Protein AF-P0C1Z9-F1 (afdb_monomer_lite)

Radius of gyration: 9.68 Å; chains: 1; bounding box: 18×23×29 Å

Secondary structure (DSSP, 8-state):
---SB-TT-EEESSSSPPBPTTEEEEESSTT-SEEEEEE---

Organism: Tachypleus tridentatus (NCBI:txid6853)

InterPro domains:
  IPR020957 Tachystatin B [PF11478] (1-42)

Sequence (42 aa):
YITCLFRGARCRVYSGRSCCFGYYCRRDFPGSIFGTCSRRNF

Foldseek 3Di:
DPQAAEFFDKDFPPDGHAHPPQWGFDAPDVPHRIGTIDGNDD

Structure (mmCIF, N/CA/C/O backbone):
data_AF-P0C1Z9-F1
#
_entry.id   AF-P0C1Z9-F1
#
loop_
_atom_site.group_PDB
_atom_site.id
_atom_site.type_symbol
_atom_site.label_atom_id
_atom_site.label_alt_id
_atom_site.label_comp_id
_atom_site.label_asym_id
_atom_site.label_entity_id
_atom_site.label_seq_id
_atom_site.pdbx_PDB_ins_code
_atom_site.Cartn_x
_atom_site.Cartn_y
_atom_site.Cartn_z
_atom_site.occupancy
_atom_site.B_iso_or_equiv
_atom_site.auth_seq_id
_atom_site.auth_comp_id
_atom_site.auth_asym_id
_atom_site.auth_atom_id
_atom_site.pdbx_PDB_model_num
ATOM 1 N N . TYR A 1 1 ? -6.449 11.494 17.086 1.00 50.19 1 TYR A N 1
ATOM 2 C CA . TYR A 1 1 ? -6.390 11.811 15.642 1.00 50.19 1 TYR A CA 1
ATOM 3 C C . TYR A 1 1 ? -6.224 10.499 14.885 1.00 50.19 1 TYR A C 1
ATOM 5 O O . TYR A 1 1 ? -5.210 9.848 15.089 1.00 50.19 1 TYR A O 1
ATOM 13 N N . ILE A 1 2 ? -7.199 10.055 14.085 1.00 57.88 2 ILE A N 1
ATOM 14 C CA . ILE A 1 2 ? -7.033 8.834 13.273 1.00 57.88 2 ILE A CA 1
ATOM 15 C C . ILE A 1 2 ? -6.040 9.166 12.148 1.00 57.88 2 ILE A C 1
ATOM 17 O O . ILE A 1 2 ? -6.272 10.069 11.345 1.00 57.88 2 ILE A O 1
ATOM 21 N N . THR A 1 3 ? -4.878 8.512 12.157 1.00 78.44 3 THR A N 1
ATOM 22 C CA . THR A 1 3 ? -3.703 8.863 11.337 1.00 78.44 3 THR A CA 1
ATOM 23 C C . THR A 1 3 ? -3.623 8.113 10.012 1.00 78.44 3 THR A C 1
ATOM 25 O O . THR A 1 3 ? -2.670 8.320 9.269 1.00 78.44 3 THR A O 1
ATOM 28 N N . CYS A 1 4 ? -4.594 7.263 9.687 1.00 85.31 4 CYS A N 1
ATOM 29 C CA . CYS A 1 4 ? -4.541 6.413 8.504 1.00 85.31 4 CYS A CA 1
ATOM 30 C C . CYS A 1 4 ? -5.554 6.826 7.428 1.00 85.31 4 CYS A C 1
ATOM 32 O O . CYS A 1 4 ? -6.568 7.466 7.707 1.00 85.31 4 CYS A O 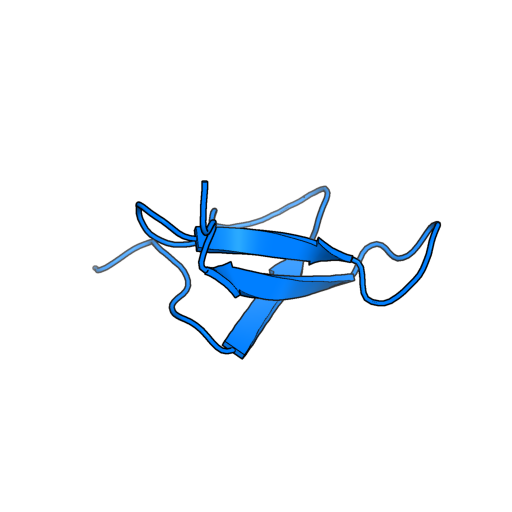1
ATOM 34 N N . LEU A 1 5 ? -5.247 6.482 6.178 1.00 85.44 5 LEU A N 1
ATOM 35 C CA . LEU A 1 5 ? -6.081 6.792 5.017 1.00 85.44 5 LEU A CA 1
ATOM 36 C C . LEU A 1 5 ? -7.080 5.647 4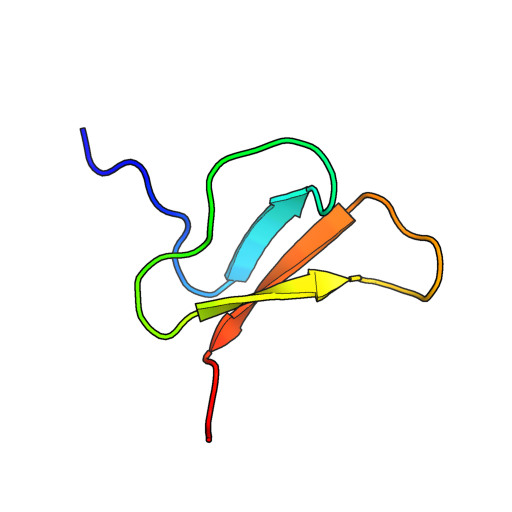.738 1.00 85.44 5 LEU A C 1
ATOM 38 O O . LEU A 1 5 ? -6.681 4.489 4.608 1.00 85.44 5 LEU A O 1
ATOM 42 N N . PHE A 1 6 ? -8.375 5.966 4.642 1.00 84.88 6 PHE A N 1
ATOM 43 C CA . PHE A 1 6 ? -9.451 5.012 4.321 1.00 84.88 6 PHE A CA 1
ATOM 44 C C . PHE A 1 6 ? -9.527 4.684 2.815 1.00 84.88 6 PHE A C 1
ATOM 46 O O . PHE A 1 6 ? -8.818 5.270 1.995 1.00 84.88 6 PHE A O 1
ATOM 53 N N . ARG A 1 7 ? -10.395 3.736 2.426 1.00 88.56 7 ARG A N 1
ATOM 54 C CA . ARG A 1 7 ? -10.631 3.359 1.018 1.00 88.56 7 ARG A CA 1
ATOM 55 C C . ARG A 1 7 ? -10.950 4.586 0.158 1.00 88.56 7 ARG A C 1
ATOM 57 O O . ARG A 1 7 ? -11.836 5.358 0.500 1.00 88.56 7 ARG A O 1
ATOM 64 N N . GLY A 1 8 ? -10.268 4.726 -0.977 1.00 87.00 8 GLY A N 1
ATOM 65 C CA . GLY A 1 8 ? -10.479 5.834 -1.915 1.00 87.00 8 GLY A CA 1
ATOM 66 C C . GLY A 1 8 ? -9.741 7.124 -1.546 1.00 87.00 8 GLY A C 1
ATOM 67 O O . GLY A 1 8 ? -9.711 8.056 -2.343 1.00 87.00 8 GLY A O 1
ATOM 68 N N . ALA A 1 9 ? -9.091 7.182 -0.381 1.00 90.06 9 ALA A N 1
ATOM 69 C CA . ALA A 1 9 ? -8.267 8.324 -0.024 1.00 90.06 9 ALA A CA 1
ATOM 70 C C . ALA A 1 9 ? -6.991 8.380 -0.878 1.00 90.06 9 ALA A C 1
ATOM 72 O O . ALA A 1 9 ? -6.393 7.354 -1.225 1.00 90.06 9 ALA A O 1
ATOM 73 N N . ARG A 1 10 ? -6.562 9.602 -1.197 1.00 88.50 10 ARG A N 1
ATOM 74 C CA . ARG A 1 10 ? -5.367 9.863 -2.000 1.00 88.50 10 ARG A CA 1
ATOM 75 C C . ARG A 1 10 ? -4.120 9.653 -1.146 1.00 88.50 10 ARG A C 1
ATOM 77 O O . ARG A 1 10 ? -3.998 10.232 -0.069 1.00 88.50 10 ARG A O 1
ATOM 84 N N . CYS A 1 11 ? -3.197 8.838 -1.631 1.00 88.44 11 CYS A N 1
ATOM 85 C CA . CYS A 1 11 ? -1.954 8.507 -0.947 1.00 88.44 11 CYS A CA 1
ATOM 86 C C . CYS A 1 11 ? -0.758 8.834 -1.845 1.00 88.44 11 CYS A C 1
ATOM 88 O O . CYS A 1 11 ? -0.859 8.861 -3.072 1.00 88.44 11 CYS A O 1
ATOM 90 N N . ARG A 1 12 ? 0.386 9.118 -1.225 1.00 87.00 12 ARG A N 1
ATOM 91 C CA . ARG A 1 12 ? 1.662 9.302 -1.917 1.00 87.00 12 ARG A CA 1
ATOM 92 C C . ARG A 1 12 ? 2.543 8.102 -1.616 1.00 87.00 12 ARG A C 1
ATOM 94 O O . ARG A 1 12 ? 2.712 7.736 -0.459 1.00 87.00 12 ARG A O 1
ATOM 101 N N . VAL A 1 13 ? 3.109 7.517 -2.660 1.00 79.19 13 VAL A N 1
ATOM 102 C CA . VAL A 1 13 ? 3.900 6.280 -2.602 1.00 79.19 13 VAL A CA 1
ATOM 103 C C . VAL A 1 13 ? 5.157 6.452 -1.752 1.00 79.19 13 VAL A C 1
ATOM 105 O O . VAL A 1 13 ? 5.539 5.538 -1.032 1.00 79.19 13 VAL A O 1
ATOM 108 N N . TYR A 1 14 ? 5.788 7.624 -1.844 1.00 76.62 14 TYR A N 1
ATOM 109 C CA . TYR A 1 14 ? 7.102 7.895 -1.255 1.00 76.62 14 TYR A CA 1
ATOM 110 C C . TYR A 1 14 ? 7.057 8.787 -0.011 1.00 76.62 14 TYR A C 1
ATOM 112 O O . TYR A 1 14 ? 8.088 9.012 0.611 1.00 76.62 14 TYR A O 1
ATOM 120 N N . SER A 1 15 ? 5.901 9.354 0.345 1.00 65.31 15 SER A N 1
ATOM 121 C CA . SER A 1 15 ? 5.844 10.323 1.441 1.00 65.31 15 SER A CA 1
ATOM 122 C C . SER A 1 15 ? 4.417 10.523 1.934 1.00 65.31 15 SER A C 1
ATOM 124 O O . SER A 1 15 ? 3.635 11.243 1.315 1.00 65.31 15 SER A O 1
ATOM 126 N N . GLY A 1 16 ? 4.052 9.878 3.040 1.00 68.56 16 GLY A N 1
ATOM 127 C CA . GLY A 1 16 ? 2.784 10.161 3.699 1.00 68.56 16 GLY A CA 1
ATOM 128 C C . GLY A 1 16 ? 2.269 9.065 4.619 1.00 68.56 16 GLY A C 1
ATOM 129 O O . GLY A 1 16 ? 2.898 8.034 4.838 1.00 68.56 16 GLY A O 1
ATOM 130 N N . ARG A 1 17 ? 1.079 9.339 5.159 1.00 69.50 17 ARG A N 1
ATOM 131 C CA . ARG A 1 17 ? 0.299 8.420 5.985 1.00 69.50 17 ARG A CA 1
ATOM 132 C C . ARG A 1 17 ? -0.002 7.143 5.211 1.00 69.50 17 ARG A C 1
ATOM 134 O O . ARG A 1 17 ? -0.563 7.192 4.116 1.00 69.50 17 ARG A O 1
ATOM 141 N N . SER A 1 18 ? 0.322 6.009 5.818 1.00 78.94 18 SER A N 1
ATOM 142 C CA . SER A 1 18 ? -0.102 4.707 5.323 1.00 78.94 18 SER A CA 1
ATOM 143 C C . SER A 1 18 ? -1.628 4.614 5.309 1.00 78.94 18 SER A C 1
ATOM 145 O O . SER A 1 18 ? -2.330 5.208 6.138 1.00 78.94 18 SER A O 1
ATOM 147 N N . CYS A 1 19 ? -2.154 3.848 4.358 1.00 86.38 19 CYS A N 1
ATOM 148 C CA . CYS A 1 19 ? -3.551 3.448 4.405 1.00 86.38 19 CYS A CA 1
ATOM 149 C C . CYS A 1 19 ? -3.828 2.664 5.698 1.00 86.38 19 CYS A C 1
ATOM 151 O O . CYS A 1 19 ? -2.915 2.088 6.291 1.00 86.38 19 CYS A O 1
ATOM 153 N N . CYS A 1 20 ? -5.077 2.678 6.158 1.00 88.31 20 CYS A N 1
ATOM 154 C CA . CYS A 1 20 ? -5.475 1.943 7.357 1.00 88.31 20 CYS A CA 1
ATOM 155 C C . CYS A 1 20 ? -5.188 0.441 7.222 1.00 88.31 20 CYS A C 1
ATOM 157 O O . CYS A 1 20 ? -4.961 -0.072 6.125 1.00 88.31 20 CYS A O 1
ATOM 159 N N . PHE A 1 21 ? -5.218 -0.277 8.346 1.00 86.50 21 PHE A N 1
ATOM 160 C CA . PHE A 1 21 ? -5.035 -1.727 8.351 1.00 86.50 21 PHE A CA 1
ATOM 161 C C . PHE A 1 21 ? -5.987 -2.405 7.349 1.00 86.50 21 PHE A C 1
ATOM 163 O O . PHE A 1 21 ? -7.170 -2.071 7.281 1.00 86.50 21 PHE A O 1
ATOM 170 N N . GLY A 1 22 ? -5.455 -3.314 6.528 1.00 87.38 22 GLY A N 1
ATOM 171 C CA . GLY A 1 22 ? -6.198 -3.944 5.430 1.00 87.38 22 GLY A CA 1
ATOM 172 C C . GLY A 1 22 ? -6.268 -3.124 4.133 1.00 87.38 22 GLY A C 1
ATOM 173 O O . GLY A 1 22 ? -6.915 -3.554 3.179 1.00 87.38 22 GLY A O 1
ATOM 174 N N . TYR A 1 23 ? -5.592 -1.976 4.050 1.00 89.81 23 TYR A N 1
ATOM 175 C CA . TYR A 1 23 ? -5.505 -1.152 2.844 1.00 89.81 23 TYR A CA 1
ATOM 176 C C . TYR A 1 23 ? -4.050 -0.913 2.435 1.00 89.81 23 TYR A C 1
ATOM 178 O O . TYR A 1 23 ? -3.136 -0.931 3.256 1.00 89.81 23 TYR A O 1
ATOM 186 N N . TYR A 1 24 ? -3.831 -0.672 1.147 1.00 88.69 24 TYR A N 1
ATOM 187 C CA . TYR A 1 24 ? -2.528 -0.349 0.579 1.00 88.69 24 TYR A CA 1
ATOM 188 C C . TYR A 1 24 ? -2.665 0.736 -0.489 1.00 88.69 24 TYR A C 1
ATOM 190 O O . TYR A 1 24 ? -3.710 0.875 -1.126 1.00 88.69 24 TYR A O 1
ATOM 198 N N . CYS A 1 25 ? -1.610 1.526 -0.674 1.00 88.00 25 CYS A N 1
ATOM 199 C CA . CYS A 1 25 ? -1.592 2.581 -1.676 1.00 88.00 25 CYS A CA 1
ATOM 200 C C . CYS A 1 25 ? -1.297 1.979 -3.053 1.00 88.00 25 CYS A C 1
ATOM 202 O O . CYS A 1 25 ? -0.174 1.535 -3.304 1.00 88.00 25 CYS A O 1
ATOM 204 N N . ARG A 1 26 ? -2.288 1.960 -3.952 1.00 89.38 26 ARG A N 1
ATOM 205 C CA . ARG A 1 26 ? -2.070 1.598 -5.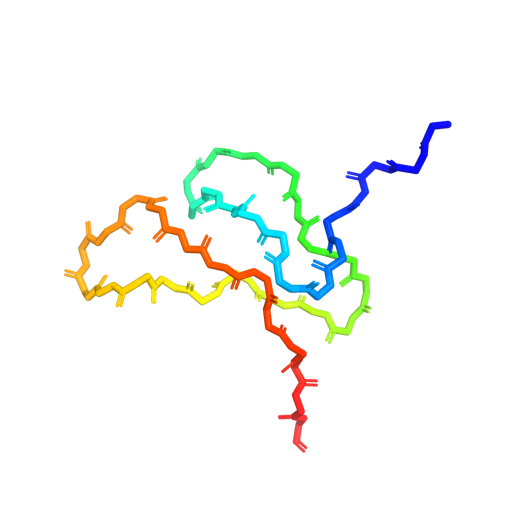358 1.00 89.38 26 ARG A CA 1
ATOM 206 C C . ARG A 1 26 ? -1.671 2.830 -6.145 1.00 89.38 26 ARG A C 1
ATOM 208 O O . ARG A 1 26 ? -2.413 3.804 -6.145 1.00 89.38 26 ARG A O 1
ATOM 215 N N . ARG A 1 27 ? -0.519 2.767 -6.817 1.00 90.88 27 ARG A N 1
ATOM 216 C CA . ARG A 1 27 ? -0.069 3.817 -7.742 1.00 90.88 27 ARG A CA 1
ATOM 217 C C . ARG A 1 27 ? -1.094 3.984 -8.860 1.00 90.88 27 ARG A C 1
ATOM 219 O O . ARG A 1 27 ? -1.630 2.982 -9.328 1.00 90.88 27 ARG A O 1
ATOM 226 N N . ASP A 1 28 ? -1.313 5.223 -9.286 1.00 89.50 28 ASP A N 1
ATOM 227 C CA . ASP A 1 28 ? -2.191 5.533 -10.423 1.00 89.50 28 ASP A CA 1
ATOM 228 C C . ASP A 1 28 ? -1.656 4.908 -11.727 1.00 89.50 28 ASP A C 1
ATOM 230 O O . ASP A 1 28 ? -2.387 4.279 -12.483 1.00 89.50 28 ASP A O 1
ATOM 234 N N . PHE A 1 29 ? -0.341 5.010 -11.943 1.00 90.31 29 PHE A N 1
ATOM 235 C CA . PHE A 1 29 ? 0.382 4.417 -13.070 1.00 90.31 29 PHE A CA 1
ATOM 236 C C . PHE A 1 29 ? 1.833 4.080 -12.670 1.00 90.31 29 PHE A C 1
ATOM 238 O O . PHE A 1 29 ? 2.332 4.602 -11.660 1.00 90.31 29 PHE A O 1
ATOM 245 N N . PRO A 1 30 ? 2.537 3.207 -13.418 1.00 89.50 30 PRO A N 1
ATOM 246 C CA . PRO A 1 30 ? 3.947 2.905 -13.175 1.00 89.50 30 PRO A CA 1
ATOM 247 C C . PRO A 1 30 ? 4.801 4.180 -13.217 1.00 89.50 30 PRO A C 1
ATOM 249 O O . PRO A 1 30 ? 4.800 4.900 -14.206 1.00 89.50 30 PRO A O 1
ATOM 252 N N . GLY A 1 31 ? 5.503 4.482 -12.122 1.00 88.50 31 GLY A N 1
ATOM 253 C CA . GLY A 1 31 ? 6.296 5.712 -11.973 1.00 88.50 31 GLY A CA 1
ATOM 254 C C . GLY A 1 31 ? 5.560 6.889 -11.318 1.00 88.50 31 GLY A C 1
ATOM 255 O O . GLY A 1 31 ? 6.201 7.876 -10.968 1.00 88.50 31 GLY A O 1
ATOM 256 N N . SER A 1 32 ? 4.249 6.788 -11.068 1.00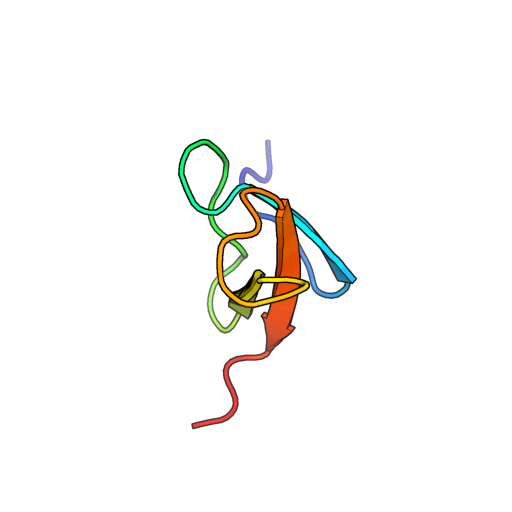 89.31 32 SER A N 1
ATOM 257 C CA . SER A 1 32 ? 3.525 7.836 -10.341 1.00 89.31 32 SER A CA 1
ATOM 258 C C . SER A 1 32 ? 3.928 7.893 -8.867 1.00 89.31 32 SER A C 1
ATOM 260 O O . SER A 1 32 ? 4.022 6.870 -8.182 1.00 89.31 32 SER A O 1
ATOM 262 N N . ILE A 1 33 ? 4.104 9.115 -8.363 1.00 88.75 33 ILE A N 1
ATOM 263 C CA . ILE A 1 33 ? 4.304 9.409 -6.935 1.00 88.75 33 ILE A CA 1
ATOM 264 C C . ILE A 1 33 ? 2.967 9.351 -6.179 1.00 88.75 33 ILE A C 1
ATOM 266 O O . ILE A 1 33 ? 2.948 9.177 -4.959 1.00 88.75 33 ILE A O 1
ATOM 270 N N . PHE A 1 34 ? 1.847 9.477 -6.890 1.00 88.75 34 PHE A N 1
ATOM 271 C CA . PHE A 1 34 ? 0.505 9.487 -6.323 1.00 88.75 34 PHE A CA 1
ATOM 272 C C . PHE A 1 34 ? -0.225 8.169 -6.581 1.00 88.75 34 PHE A C 1
ATOM 274 O O . PHE A 1 34 ? 0.061 7.422 -7.520 1.00 88.75 34 PHE A O 1
ATOM 281 N N . GLY A 1 35 ? -1.187 7.892 -5.713 1.00 91.44 35 GLY A N 1
ATOM 282 C CA . GLY A 1 35 ? -2.035 6.725 -5.799 1.00 91.44 35 GLY A CA 1
ATOM 283 C C . GLY A 1 35 ? -3.278 6.848 -4.932 1.00 91.44 35 GLY A C 1
ATOM 284 O O . GLY A 1 35 ? -3.571 7.901 -4.352 1.00 91.44 35 GLY A O 1
ATOM 285 N N . THR A 1 36 ? -3.997 5.740 -4.816 1.00 90.94 36 THR A N 1
ATOM 286 C CA . THR A 1 36 ? -5.233 5.648 -4.042 1.00 90.94 36 THR A CA 1
ATOM 287 C C . THR A 1 36 ? -5.215 4.447 -3.104 1.00 90.94 36 THR A C 1
ATOM 289 O O . THR A 1 36 ? -4.799 3.343 -3.472 1.00 90.94 36 THR A O 1
ATOM 292 N N . CYS A 1 37 ? -5.701 4.644 -1.880 1.00 91.38 37 CYS A N 1
ATOM 293 C CA . CYS A 1 37 ? -5.836 3.573 -0.904 1.00 91.38 37 CYS A CA 1
ATOM 294 C C . CYS A 1 37 ? -6.901 2.565 -1.346 1.00 91.38 37 CYS A C 1
ATOM 296 O O . CYS A 1 37 ? -8.098 2.860 -1.387 1.00 91.38 37 CYS A O 1
ATOM 298 N N . SER A 1 38 ? -6.449 1.354 -1.653 1.00 89.88 38 SER A N 1
ATOM 299 C CA . SER A 1 38 ? -7.261 0.216 -2.076 1.00 89.88 38 SER A CA 1
ATOM 300 C C . SER A 1 38 ? -7.218 -0.882 -1.021 1.00 89.88 38 SER A C 1
ATOM 302 O O . SER A 1 38 ? -6.218 -1.040 -0.325 1.00 89.88 38 SER A O 1
ATOM 304 N N . ARG A 1 39 ? -8.304 -1.650 -0.873 1.00 89.25 39 ARG A N 1
ATOM 305 C CA . ARG A 1 39 ? -8.337 -2.771 0.079 1.00 89.25 39 ARG A CA 1
ATOM 306 C C . ARG A 1 39 ? -7.360 -3.851 -0.381 1.00 89.25 39 ARG A C 1
ATOM 308 O O . ARG A 1 39 ? -7.401 -4.252 -1.544 1.00 89.25 39 ARG A O 1
ATOM 315 N N . ARG A 1 40 ? -6.509 -4.331 0.524 1.00 84.81 40 ARG A N 1
ATOM 316 C CA . ARG A 1 40 ? -5.643 -5.489 0.303 1.00 84.81 40 ARG A CA 1
ATOM 317 C C . ARG A 1 40 ? -6.511 -6.735 0.472 1.00 84.81 40 ARG A C 1
ATOM 319 O O . ARG A 1 40 ? -6.772 -7.153 1.592 1.00 84.81 40 ARG A O 1
ATOM 326 N N . ASN A 1 41 ? -7.059 -7.237 -0.630 1.00 78.75 41 ASN A N 1
ATOM 327 C CA . ASN A 1 41 ? -7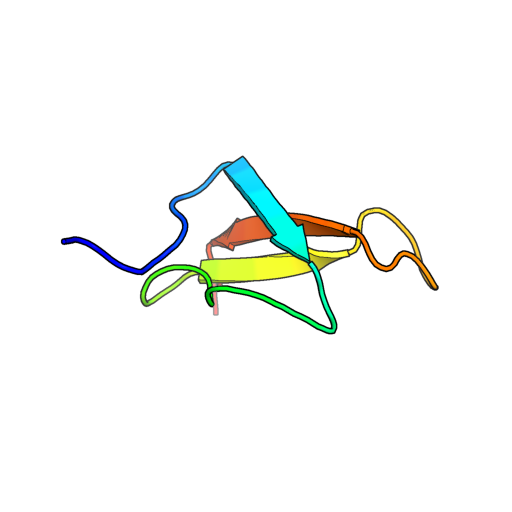.733 -8.532 -0.647 1.00 78.75 41 ASN A CA 1
ATOM 328 C C . ASN A 1 41 ? -6.634 -9.571 -0.890 1.00 78.75 41 ASN A C 1
ATOM 330 O O . ASN A 1 41 ? -5.996 -9.500 -1.940 1.00 78.75 41 ASN A O 1
ATOM 334 N N . PHE A 1 42 ? -6.323 -10.374 0.128 1.00 73.31 42 PHE A N 1
ATOM 335 C CA . PHE A 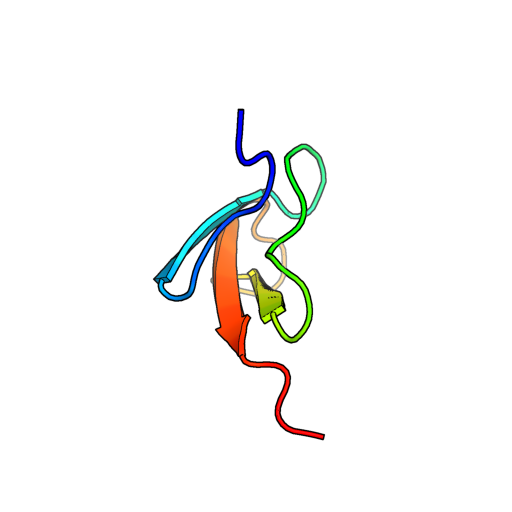1 42 ? -5.356 -11.467 0.022 1.00 73.31 42 PHE A CA 1
ATOM 336 C C . PHE A 1 42 ? -5.971 -12.620 -0.772 1.00 73.31 42 PHE A C 1
ATOM 338 O O . PHE A 1 42 ? -7.205 -12.799 -0.650 1.00 73.31 42 PHE A O 1
#

pLDDT: mean 83.8, std 9.29, range [50.19, 91.44]